Protein AF-A0A7C2F224-F1 (afdb_monomer)

Nearest PDB structures (foldseek):
  5h67-assembly1_A  TM=9.484E-01  e=2.489E-10  Bacillus subtilis subsp. subtilis str. 168
  5h68-assembly1_A  TM=9.957E-01  e=9.691E-09  Geobacillus stearothermophilus 10
  5h68-assembly1_B  TM=9.842E-01  e=1.107E-08  Geobacillus stearothermophilus 10
  5h66-assembly1_A  TM=9.635E-01  e=2.812E-08  Bacillus subtilis subsp. subtilis str. 168
  1xex-assembly1_A-2  TM=9.562E-01  e=1.024E-06  Pyrococcus furiosus

Secondary structure (DSSP, 8-state):
-EEE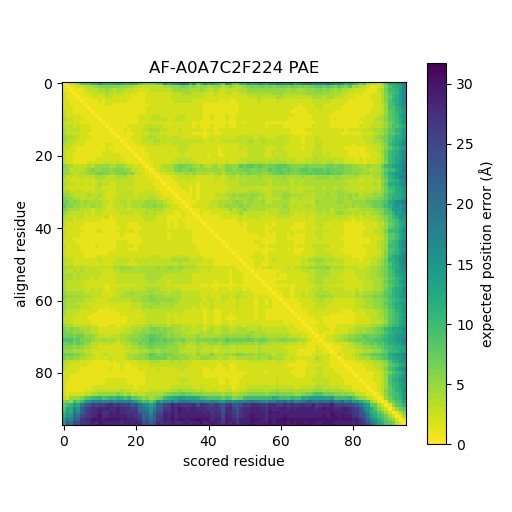EEEEEESBTTB-S-EEEE--SS------STTSSHHHHHHHHHHHTT---TTTTT-SSGGGGB----SSSPPPS--EEEEEEEE--------

Solvent-accessible surface area (backbone atoms only — not comparable to full-atom values): 5880 Å² total; per-residue (Å²): 92,76,43,71,39,35,40,39,36,26,12,37,39,82,33,66,54,80,44,77,48,77,50,72,86,86,86,87,85,88,84,79,66,90,89,75,37,68,70,53,55,57,41,46,54,45,40,66,74,64,58,80,53,24,62,83,63,77,29,92,44,68,72,53,45,26,10,77,47,57,98,91,40,79,53,48,98,50,54,48,59,48,78,43,70,42,82,44,78,75,82,83,79,73,132

Sequence (95 aa):
MFRLEKLEINGFKSFADRTTLVFGEGITGVVGPNGCGKSNVAEAISWVLGEQSAKNLRGGKMEDVIFNGTRDRKPTGMAEVVLTLVAIEDIAGRE

Structure (mmCIF, N/CA/C/O backbone):
data_AF-A0A7C2F224-F1
#
_entry.id   AF-A0A7C2F224-F1
#
loop_
_atom_site.group_PDB
_atom_site.id
_atom_site.type_symbol
_atom_site.label_atom_id
_atom_site.label_alt_id
_atom_site.label_comp_id
_atom_site.label_asym_id
_atom_site.label_entity_id
_atom_site.label_seq_id
_atom_site.pdbx_PDB_ins_code
_atom_site.Cartn_x
_atom_site.Cartn_y
_atom_site.Cartn_z
_atom_site.occupancy
_atom_site.B_iso_or_equiv
_atom_site.auth_seq_id
_atom_site.auth_comp_id
_atom_site.auth_asym_id
_atom_site.auth_atom_id
_atom_site.pdbx_PDB_model_num
ATOM 1 N N . MET A 1 1 ? 19.280 -4.886 -12.602 1.00 81.06 1 MET A N 1
ATOM 2 C CA . MET A 1 1 ? 18.579 -4.100 -11.541 1.00 81.06 1 MET A CA 1
ATOM 3 C C . MET A 1 1 ? 17.081 -4.432 -11.555 1.00 81.06 1 MET A C 1
ATOM 5 O O . MET A 1 1 ? 16.636 -4.908 -12.581 1.00 81.06 1 MET A O 1
ATOM 9 N N . PHE A 1 2 ? 16.286 -4.228 -10.494 1.00 90.38 2 PHE A N 1
ATOM 10 C CA . PHE A 1 2 ? 14.816 -4.398 -10.567 1.00 90.38 2 PHE A CA 1
ATOM 11 C C . PHE A 1 2 ? 14.095 -3.054 -10.707 1.00 90.38 2 PHE A C 1
ATOM 13 O O . PHE A 1 2 ? 14.530 -2.059 -10.128 1.00 90.38 2 PHE A O 1
ATOM 20 N N . ARG A 1 3 ? 12.968 -3.040 -11.423 1.00 91.62 3 ARG A N 1
ATOM 21 C CA . ARG A 1 3 ? 12.046 -1.900 -11.517 1.00 91.62 3 ARG A CA 1
ATOM 22 C C . ARG A 1 3 ? 10.666 -2.282 -11.009 1.00 91.62 3 ARG A C 1
ATOM 24 O O . ARG A 1 3 ? 10.192 -3.384 -11.265 1.00 91.62 3 ARG A O 1
ATOM 31 N N . LEU A 1 4 ? 10.012 -1.338 -10.341 1.00 94.25 4 LEU A N 1
ATOM 32 C CA . LEU A 1 4 ? 8.606 -1.437 -9.979 1.00 94.25 4 LEU A CA 1
ATOM 33 C C . LEU A 1 4 ? 7.723 -1.390 -11.232 1.00 94.25 4 LEU A C 1
ATOM 35 O O . LEU A 1 4 ? 7.755 -0.403 -11.958 1.00 94.25 4 LEU A O 1
ATOM 39 N N . GLU A 1 5 ? 6.937 -2.436 -11.468 1.00 95.81 5 GLU A N 1
ATOM 40 C CA . GLU A 1 5 ? 6.006 -2.505 -12.602 1.00 95.81 5 GLU A CA 1
ATOM 41 C C . GLU A 1 5 ? 4.559 -2.306 -12.154 1.00 95.81 5 GLU A C 1
ATOM 43 O O . GLU A 1 5 ? 3.797 -1.560 -12.771 1.00 95.81 5 GLU A O 1
ATOM 48 N N . LYS A 1 6 ? 4.164 -2.967 -11.063 1.00 97.88 6 LYS A N 1
ATOM 49 C CA . LYS A 1 6 ? 2.768 -3.006 -10.633 1.00 97.88 6 LYS A CA 1
ATOM 50 C C . LYS A 1 6 ? 2.651 -3.168 -9.122 1.00 97.88 6 LYS A C 1
ATOM 52 O O . LYS A 1 6 ? 3.427 -3.897 -8.506 1.00 97.88 6 LYS A O 1
ATOM 57 N N . LEU A 1 7 ? 1.646 -2.516 -8.546 1.00 98.44 7 LEU A N 1
ATOM 58 C CA . LEU A 1 7 ? 1.213 -2.695 -7.164 1.00 98.44 7 LEU A CA 1
ATOM 59 C C . LEU A 1 7 ? -0.282 -3.014 -7.158 1.00 98.44 7 LEU A C 1
ATOM 61 O O . LEU A 1 7 ? -1.091 -2.214 -7.628 1.00 98.44 7 LEU A O 1
ATOM 65 N N . GLU A 1 8 ? -0.651 -4.169 -6.623 1.00 98.62 8 GLU A N 1
ATOM 66 C CA . GLU A 1 8 ? -2.045 -4.537 -6.377 1.00 98.62 8 GLU A CA 1
ATOM 67 C C . GLU A 1 8 ? -2.322 -4.448 -4.880 1.00 98.62 8 GLU A C 1
ATOM 69 O O . GLU A 1 8 ? -1.568 -4.987 -4.075 1.00 98.62 8 GLU A O 1
ATOM 74 N N . ILE A 1 9 ? -3.392 -3.750 -4.508 1.00 98.62 9 ILE A N 1
ATOM 75 C CA . ILE A 1 9 ? -3.769 -3.487 -3.119 1.00 98.62 9 ILE A CA 1
ATOM 76 C C . ILE A 1 9 ? -5.217 -3.923 -2.923 1.00 98.62 9 ILE A C 1
ATOM 78 O O . ILE A 1 9 ? -6.084 -3.489 -3.677 1.00 98.62 9 ILE A O 1
ATOM 82 N N . ASN A 1 10 ? -5.502 -4.741 -1.913 1.00 98.31 10 ASN A N 1
ATOM 83 C CA . ASN A 1 10 ? -6.856 -5.172 -1.579 1.00 98.31 10 ASN A CA 1
ATOM 84 C C . ASN A 1 10 ? -7.044 -5.271 -0.062 1.00 98.31 10 ASN A C 1
ATOM 86 O O . ASN A 1 10 ? -6.244 -5.897 0.626 1.00 98.31 10 ASN A O 1
ATOM 90 N N . GLY A 1 11 ? -8.100 -4.660 0.471 1.00 98.00 11 GLY A N 1
ATOM 91 C CA . GLY A 1 11 ? -8.391 -4.655 1.905 1.00 98.00 11 GLY A CA 1
ATOM 92 C C . GLY A 1 11 ? -7.320 -3.988 2.776 1.00 98.00 11 GLY A C 1
ATOM 93 O O . GLY A 1 11 ? -7.341 -4.185 3.986 1.00 98.00 11 GLY A O 1
ATOM 94 N N . PHE A 1 12 ? -6.383 -3.227 2.198 1.00 98.44 12 PHE A N 1
ATOM 95 C CA . PHE A 1 12 ? -5.298 -2.573 2.933 1.00 98.44 12 PHE A CA 1
ATOM 96 C C . PHE A 1 12 ? -5.664 -1.123 3.251 1.00 98.44 12 PHE A C 1
ATOM 98 O O . PHE A 1 12 ? -5.716 -0.268 2.361 1.00 98.44 12 PHE A O 1
ATOM 105 N N . LYS A 1 13 ? -5.882 -0.815 4.530 1.00 97.56 13 LYS A N 1
ATOM 106 C CA . LYS A 1 13 ? -6.226 0.527 5.019 1.00 97.56 13 LYS A CA 1
ATOM 107 C C . LYS A 1 13 ? -7.349 1.146 4.196 1.00 97.56 13 LYS A C 1
ATOM 109 O O . LYS A 1 13 ? -8.414 0.569 4.113 1.00 97.56 13 LYS A O 1
ATOM 114 N N . SER A 1 14 ? -7.142 2.296 3.557 1.00 96.75 14 SER A N 1
ATOM 115 C CA . SER A 1 14 ? -8.173 2.964 2.748 1.00 96.75 14 SER A CA 1
ATOM 116 C C . SER A 1 14 ? -8.576 2.212 1.471 1.00 96.75 14 SER A C 1
ATOM 118 O O . SER A 1 14 ? -9.561 2.595 0.846 1.00 96.75 14 SER A O 1
ATOM 120 N N . PHE A 1 15 ? -7.830 1.188 1.048 1.00 97.12 15 PHE A N 1
ATOM 121 C CA . PHE A 1 15 ? -8.085 0.426 -0.177 1.00 97.12 15 PHE A CA 1
ATOM 122 C C . PHE A 1 15 ? -8.994 -0.758 0.110 1.00 97.12 15 PHE A C 1
ATOM 124 O O . PHE A 1 15 ? -8.548 -1.890 0.274 1.00 97.12 15 PHE A O 1
ATOM 131 N N . ALA A 1 16 ? -10.287 -0.481 0.201 1.00 96.06 16 ALA A N 1
ATOM 132 C CA . ALA A 1 16 ? -11.265 -1.501 0.529 1.00 96.06 16 ALA A CA 1
ATOM 133 C C . ALA A 1 16 ? -11.595 -2.430 -0.658 1.00 96.06 16 ALA A C 1
ATOM 135 O O . ALA A 1 16 ? -11.915 -3.596 -0.437 1.00 96.06 16 ALA A O 1
ATOM 136 N N . ASP A 1 17 ? -11.506 -1.924 -1.894 1.00 94.81 17 ASP A N 1
ATOM 137 C CA . ASP A 1 17 ? -11.558 -2.718 -3.130 1.00 94.81 17 ASP A CA 1
ATOM 138 C C . ASP A 1 17 ? -10.156 -3.008 -3.654 1.00 94.81 17 ASP A C 1
ATOM 140 O O . ASP A 1 17 ? -9.225 -2.219 -3.448 1.00 94.81 17 ASP A O 1
ATOM 144 N N . ARG A 1 18 ? -10.044 -4.086 -4.438 1.00 97.12 18 ARG A N 1
ATOM 145 C CA . ARG A 1 18 ? -8.853 -4.350 -5.241 1.00 97.12 18 ARG A CA 1
ATOM 146 C C . ARG A 1 18 ? -8.572 -3.158 -6.158 1.00 97.12 18 ARG A C 1
ATOM 148 O O . ARG A 1 18 ? -9.379 -2.807 -7.013 1.00 97.12 18 ARG A O 1
ATOM 155 N N . THR A 1 19 ? -7.399 -2.570 -5.981 1.00 97.25 19 THR A N 1
ATOM 156 C CA . THR A 1 19 ? -6.886 -1.442 -6.754 1.00 97.25 19 THR A CA 1
ATOM 157 C C . THR A 1 19 ? -5.545 -1.831 -7.356 1.00 97.25 19 THR A C 1
ATOM 159 O O . THR A 1 19 ? -4.673 -2.333 -6.649 1.00 97.25 19 THR A O 1
ATOM 162 N N . THR A 1 20 ? -5.366 -1.583 -8.651 1.00 98.00 20 THR A N 1
ATOM 163 C CA . THR A 1 20 ? -4.117 -1.865 -9.366 1.00 98.00 20 THR A CA 1
ATOM 164 C C . THR A 1 20 ? -3.478 -0.558 -9.811 1.00 98.00 20 THR A C 1
ATOM 166 O O . THR A 1 20 ? -4.103 0.235 -10.511 1.00 98.00 20 THR A O 1
ATOM 169 N N . LEU A 1 21 ? -2.224 -0.345 -9.419 1.00 96.94 21 LEU A N 1
ATOM 170 C CA . LEU A 1 21 ? -1.382 0.752 -9.886 1.00 96.94 21 LEU A CA 1
ATOM 171 C C . LEU A 1 21 ? -0.323 0.184 -10.827 1.00 96.94 21 LEU A C 1
ATOM 173 O O . LEU A 1 21 ? 0.408 -0.730 -10.446 1.00 96.94 21 LEU A O 1
ATOM 177 N N . VAL A 1 22 ? -0.245 0.726 -12.039 1.00 96.12 22 VAL A N 1
ATOM 178 C CA . VAL A 1 22 ? 0.782 0.385 -13.031 1.00 96.12 22 VAL A CA 1
ATOM 179 C C . VAL A 1 22 ? 1.789 1.526 -13.083 1.00 96.12 22 VAL A C 1
ATOM 181 O O . VAL A 1 22 ? 1.402 2.691 -13.182 1.00 96.12 22 VAL A O 1
ATOM 184 N N . PHE A 1 23 ? 3.072 1.191 -13.002 1.00 9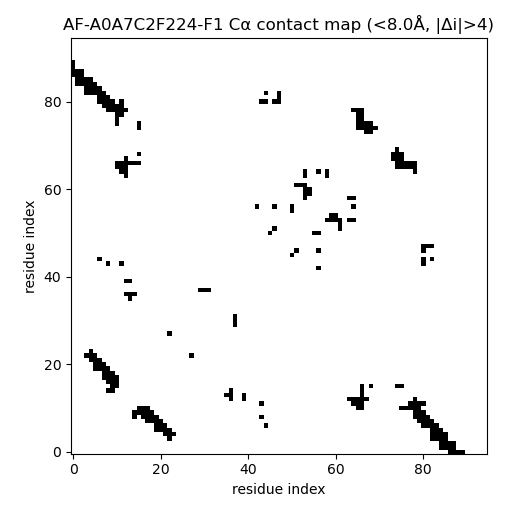4.75 23 PHE A N 1
ATOM 185 C CA . PHE A 1 23 ? 4.169 2.148 -12.980 1.00 94.75 23 PHE A CA 1
ATOM 186 C C . PHE A 1 23 ? 4.884 2.138 -14.330 1.00 94.75 23 PHE A C 1
ATOM 188 O O . PHE A 1 23 ? 5.320 1.096 -14.817 1.00 94.75 23 PHE A O 1
ATOM 195 N N . GLY A 1 24 ? 4.964 3.316 -14.949 1.00 88.00 24 GLY A N 1
ATOM 196 C CA . GLY A 1 24 ? 5.658 3.515 -16.218 1.00 88.00 24 GLY A CA 1
ATOM 197 C C . GLY A 1 24 ? 7.156 3.766 -16.046 1.00 88.00 24 GLY A C 1
ATOM 198 O O . GLY A 1 24 ? 7.710 3.715 -14.949 1.00 88.00 24 GLY A O 1
ATOM 199 N N . GLU A 1 25 ? 7.825 4.069 -17.155 1.00 87.56 25 GLU A N 1
ATOM 200 C CA . GLU A 1 25 ? 9.182 4.618 -17.120 1.00 87.56 25 GLU A CA 1
ATOM 201 C C . GLU A 1 25 ? 9.199 6.056 -16.584 1.00 87.56 25 GLU A C 1
ATOM 203 O O . GLU A 1 25 ? 8.216 6.791 -16.676 1.00 87.56 25 GLU A O 1
ATOM 208 N N . GLY A 1 26 ? 10.342 6.466 -16.032 1.00 89.25 26 GLY A N 1
ATOM 209 C CA . GLY A 1 26 ? 10.532 7.813 -15.499 1.00 89.25 26 GLY A CA 1
ATOM 210 C C . GLY A 1 26 ? 9.941 8.008 -14.101 1.00 89.25 26 GLY A C 1
ATOM 211 O O . GLY A 1 26 ? 10.086 7.157 -13.224 1.00 89.25 26 GLY A O 1
ATOM 212 N N . ILE A 1 27 ? 9.332 9.176 -13.871 1.00 92.88 27 ILE A N 1
ATOM 213 C CA . ILE A 1 27 ? 8.847 9.610 -12.553 1.00 92.88 27 ILE A CA 1
ATOM 214 C C . ILE A 1 27 ? 7.325 9.476 -12.493 1.00 92.88 27 ILE A C 1
ATOM 216 O O . ILE A 1 27 ? 6.610 10.106 -13.268 1.00 92.88 27 ILE A O 1
ATOM 220 N N . THR A 1 28 ? 6.824 8.709 -11.522 1.00 92.56 28 THR A N 1
ATOM 221 C CA . THR A 1 28 ? 5.385 8.598 -11.234 1.00 92.56 28 THR A CA 1
ATOM 222 C C . THR A 1 28 ? 5.012 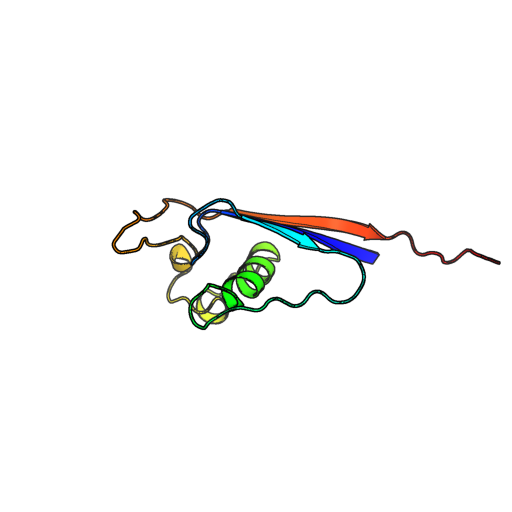9.461 -10.030 1.00 92.56 28 THR A C 1
ATOM 224 O O . THR A 1 28 ? 5.566 9.293 -8.945 1.00 92.56 28 THR A O 1
ATOM 227 N N . GLY A 1 29 ? 4.055 10.375 -10.206 1.00 94.88 29 GLY A N 1
ATOM 228 C CA . GLY A 1 29 ? 3.501 11.199 -9.128 1.00 94.88 29 GLY A CA 1
ATOM 229 C C . GLY A 1 29 ? 2.157 10.667 -8.630 1.00 94.88 29 GLY A C 1
ATOM 230 O O . GLY A 1 29 ? 1.251 10.435 -9.426 1.00 94.88 29 GLY A O 1
ATOM 231 N N . VAL A 1 30 ? 1.998 10.519 -7.312 1.00 93.62 30 VAL A N 1
ATOM 232 C CA . VAL A 1 30 ? 0.724 10.128 -6.679 1.00 93.62 30 VAL A CA 1
ATOM 233 C C . VAL A 1 30 ? 0.081 11.357 -6.032 1.00 93.62 30 VAL A C 1
ATOM 235 O O . VAL A 1 30 ? 0.585 11.878 -5.037 1.00 93.62 30 VAL A O 1
ATOM 238 N N . VAL A 1 31 ? -1.040 11.826 -6.587 1.00 95.69 31 VAL A N 1
ATOM 239 C CA . VAL A 1 31 ? -1.716 13.074 -6.181 1.00 95.69 31 VAL A CA 1
ATOM 240 C C . VAL A 1 31 ? -3.196 12.858 -5.851 1.00 95.69 31 VAL A C 1
ATOM 242 O O . VAL A 1 31 ? -3.787 11.846 -6.213 1.00 95.69 31 VAL A O 1
ATOM 245 N N . GLY A 1 32 ? -3.801 13.807 -5.131 1.00 95.31 32 GLY A N 1
ATOM 246 C CA . GLY A 1 32 ? -5.213 13.763 -4.732 1.00 95.31 32 GLY A CA 1
ATOM 247 C C . GLY A 1 32 ? -5.513 14.519 -3.425 1.00 95.31 32 GLY A C 1
ATOM 248 O O . GLY A 1 32 ? -4.580 14.915 -2.715 1.00 95.31 32 GLY A O 1
ATOM 249 N N . PRO A 1 33 ? -6.794 14.713 -3.062 1.00 96.81 33 PRO A N 1
ATOM 250 C CA . PRO A 1 33 ? -7.202 15.428 -1.847 1.00 96.81 33 PRO A CA 1
ATOM 251 C C . PRO A 1 33 ? -6.723 14.772 -0.542 1.00 96.81 33 PRO A C 1
ATOM 253 O O . PRO A 1 33 ? -6.303 13.613 -0.509 1.00 96.81 33 PRO A O 1
ATOM 256 N N . ASN A 1 34 ? -6.762 15.502 0.572 1.00 94.44 34 ASN A N 1
ATOM 257 C CA . ASN A 1 34 ? -6.427 14.930 1.880 1.00 94.44 34 ASN A CA 1
ATOM 258 C C . ASN A 1 34 ? -7.417 13.825 2.271 1.00 94.44 34 ASN A C 1
ATOM 260 O O . ASN A 1 34 ? -8.605 13.919 1.989 1.00 94.44 34 ASN A O 1
ATOM 264 N N . GLY A 1 35 ? -6.906 12.753 2.882 1.00 90.31 35 GLY A N 1
ATOM 265 C CA . GLY A 1 35 ? -7.718 11.601 3.285 1.00 90.31 35 GLY A CA 1
ATOM 266 C C . GLY A 1 35 ? -8.032 10.583 2.181 1.00 90.31 35 GLY A C 1
ATOM 267 O O . GLY A 1 35 ? -8.555 9.524 2.502 1.00 90.31 35 GLY A O 1
ATOM 268 N N . CYS A 1 36 ? -7.659 10.812 0.913 1.00 91.69 36 CYS A N 1
ATOM 269 C CA . CYS A 1 36 ? -7.969 9.867 -0.175 1.00 91.69 36 CYS A CA 1
ATOM 270 C C . CYS A 1 36 ? -7.074 8.610 -0.236 1.00 91.69 36 CYS A C 1
ATOM 272 O O . CYS A 1 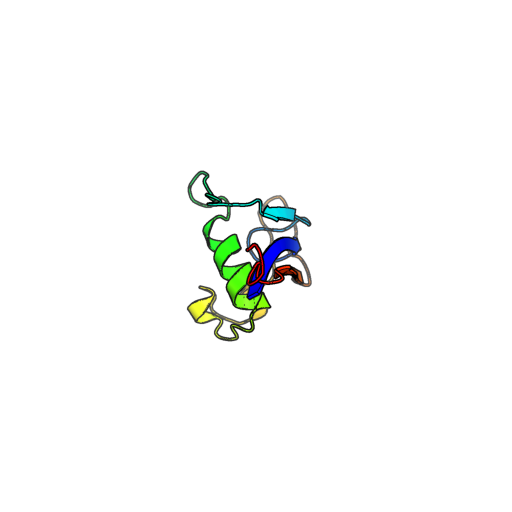36 ? -7.211 7.809 -1.153 1.00 91.69 36 CYS A O 1
ATOM 274 N N . GLY A 1 37 ? -6.138 8.436 0.705 1.00 93.44 37 GLY A N 1
ATOM 275 C CA . GLY A 1 37 ? -5.295 7.235 0.774 1.00 93.44 37 GLY A CA 1
ATOM 276 C C . GLY A 1 37 ? -3.921 7.324 0.099 1.00 93.44 37 GLY A C 1
ATOM 277 O O . GLY A 1 37 ? -3.215 6.324 0.067 1.00 93.44 37 GLY A O 1
ATOM 278 N N . LYS A 1 38 ? -3.478 8.501 -0.371 1.00 96.56 38 LYS A N 1
ATOM 279 C CA . LYS A 1 38 ? -2.157 8.675 -1.030 1.00 96.56 38 LYS A CA 1
ATOM 280 C C . LYS A 1 38 ? -0.995 8.060 -0.248 1.00 96.56 38 LYS A C 1
ATOM 282 O O . LYS A 1 38 ? -0.2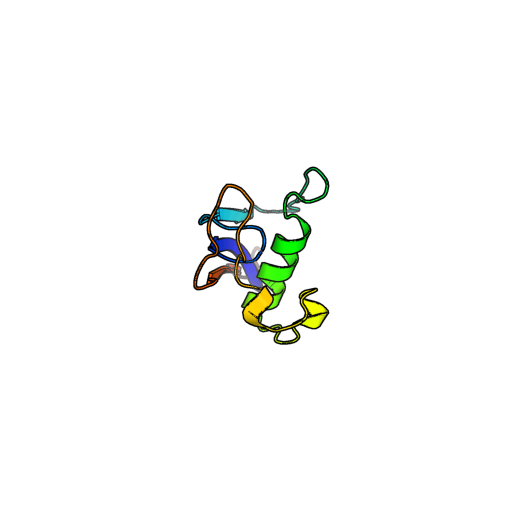45 7.250 -0.773 1.00 96.56 38 LYS A O 1
ATOM 287 N N . SER A 1 39 ? -0.856 8.420 1.028 1.00 97.00 39 SER A N 1
ATOM 288 C CA . SER A 1 39 ? 0.227 7.905 1.869 1.00 97.00 39 SER A CA 1
ATOM 289 C C . SER A 1 39 ? 0.109 6.399 2.129 1.00 97.00 39 SER A C 1
ATOM 291 O O . SER A 1 39 ? 1.117 5.760 2.402 1.00 97.00 39 SER A O 1
ATOM 293 N N . ASN A 1 40 ? -1.091 5.823 2.001 1.00 97.56 40 ASN A N 1
ATOM 294 C CA . ASN A 1 40 ? -1.292 4.386 2.165 1.00 97.56 40 ASN A CA 1
ATOM 295 C C . ASN A 1 40 ? -0.731 3.601 0.967 1.00 97.56 40 ASN A C 1
ATOM 297 O O . ASN A 1 40 ? -0.427 2.427 1.128 1.00 97.56 40 ASN A O 1
ATOM 301 N N . VAL A 1 41 ? -0.524 4.233 -0.200 1.00 97.62 41 VAL A N 1
ATOM 302 C CA . VAL A 1 41 ? 0.225 3.624 -1.318 1.00 97.62 41 VAL A CA 1
ATOM 303 C C . VAL A 1 41 ? 1.679 3.383 -0.914 1.00 97.62 41 VAL A C 1
ATOM 305 O O . VAL A 1 41 ? 2.194 2.285 -1.091 1.00 97.62 41 VAL A O 1
ATOM 308 N N . ALA A 1 42 ? 2.331 4.392 -0.328 1.00 96.31 42 ALA A N 1
ATOM 309 C CA . ALA A 1 42 ? 3.710 4.266 0.139 1.00 96.31 42 ALA A CA 1
ATOM 310 C C . ALA A 1 42 ? 3.828 3.216 1.255 1.00 96.31 42 ALA A C 1
ATOM 312 O O . ALA A 1 42 ? 4.737 2.394 1.237 1.00 96.31 42 ALA A O 1
ATOM 313 N N . GLU A 1 43 ? 2.872 3.187 2.185 1.00 97.69 43 GLU A N 1
ATOM 314 C CA . GLU A 1 43 ? 2.851 2.173 3.243 1.00 97.69 43 GLU A CA 1
ATOM 315 C C . GLU A 1 43 ? 2.581 0.763 2.727 1.00 97.69 43 GLU A C 1
ATOM 317 O O . GLU A 1 43 ? 3.159 -0.175 3.260 1.00 97.69 43 GLU A O 1
ATOM 322 N N . ALA A 1 44 ? 1.743 0.597 1.700 1.00 98.31 44 ALA A N 1
ATOM 323 C CA . ALA A 1 44 ? 1.534 -0.700 1.062 1.00 98.31 44 ALA A CA 1
ATOM 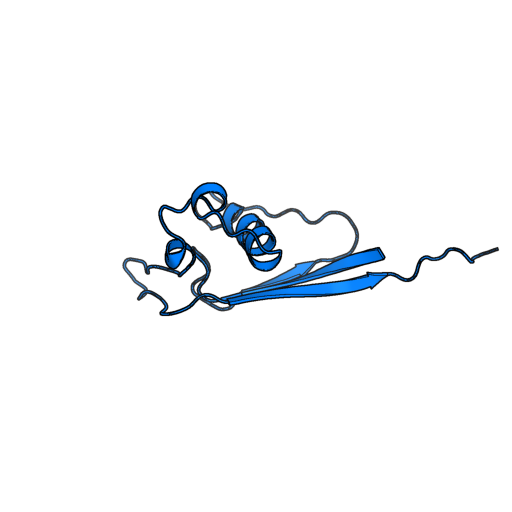324 C C . ALA A 1 44 ? 2.852 -1.230 0.476 1.00 98.31 44 ALA A C 1
ATOM 326 O O . ALA A 1 44 ? 3.188 -2.392 0.687 1.00 98.31 44 ALA A O 1
ATOM 327 N N . ILE A 1 45 ? 3.632 -0.359 -0.182 1.00 97.62 45 ILE A N 1
ATOM 328 C CA . ILE A 1 45 ? 4.968 -0.686 -0.704 1.00 97.62 45 ILE A CA 1
ATOM 329 C C . ILE A 1 45 ? 5.931 -1.054 0.433 1.00 97.62 45 ILE A C 1
ATOM 331 O O . ILE A 1 45 ? 6.619 -2.066 0.347 1.00 97.62 45 ILE A O 1
ATOM 335 N N . SER A 1 46 ? 5.987 -0.279 1.518 1.00 97.62 46 SER A N 1
ATOM 336 C CA . SER A 1 46 ? 6.846 -0.618 2.662 1.00 97.62 46 SER A CA 1
ATOM 337 C C . SER A 1 46 ? 6.438 -1.937 3.324 1.00 97.62 46 SER A C 1
ATOM 339 O O . SER A 1 46 ? 7.299 -2.744 3.663 1.00 97.62 46 SER A O 1
ATOM 341 N N . TRP A 1 47 ? 5.134 -2.179 3.476 1.00 98.31 47 TRP A N 1
ATOM 342 C CA . TRP A 1 47 ? 4.603 -3.385 4.109 1.00 98.31 47 TRP A CA 1
ATOM 343 C C . TRP A 1 47 ? 4.910 -4.645 3.299 1.00 98.31 47 TRP A C 1
ATOM 345 O O . TRP A 1 47 ? 5.433 -5.609 3.852 1.00 98.31 47 TRP A O 1
ATOM 355 N N . VAL A 1 48 ? 4.679 -4.626 1.980 1.00 98.12 48 VAL A N 1
ATOM 356 C CA . VAL A 1 48 ? 4.989 -5.775 1.108 1.00 98.12 48 VAL A CA 1
ATOM 357 C C . VAL A 1 48 ? 6.493 -6.043 0.995 1.00 98.12 48 VAL A C 1
ATOM 359 O O . VAL A 1 48 ? 6.900 -7.181 0.782 1.00 98.12 48 VAL A O 1
ATOM 362 N N . LEU A 1 49 ? 7.332 -5.023 1.200 1.00 97.25 49 LEU A N 1
ATOM 363 C CA . LEU A 1 49 ? 8.788 -5.172 1.297 1.00 97.25 49 LEU A CA 1
ATOM 364 C C . LEU A 1 49 ? 9.268 -5.644 2.683 1.00 97.25 49 LEU A C 1
ATOM 366 O O . LEU A 1 49 ? 10.471 -5.813 2.880 1.00 97.25 49 LEU A O 1
ATOM 370 N N . GLY A 1 50 ? 8.353 -5.894 3.624 1.00 97.25 50 GLY A N 1
ATOM 371 C CA . GLY A 1 50 ? 8.652 -6.530 4.906 1.00 97.25 50 GLY A CA 1
ATOM 372 C C . GLY A 1 50 ? 8.681 -5.597 6.114 1.00 97.25 50 GLY A C 1
ATOM 373 O O . GLY A 1 50 ? 9.204 -5.994 7.151 1.00 97.25 50 GLY A O 1
ATOM 374 N N . GLU A 1 51 ? 8.132 -4.383 6.031 1.00 97.81 51 GLU A N 1
ATOM 375 C CA . GLU A 1 51 ? 7.922 -3.559 7.228 1.00 97.81 51 GLU A CA 1
ATOM 376 C C . GLU A 1 51 ? 6.951 -4.257 8.200 1.00 97.81 51 GLU A C 1
ATOM 378 O O . GLU A 1 51 ? 5.811 -4.559 7.848 1.00 97.81 51 GLU A O 1
ATOM 383 N N . GLN A 1 52 ? 7.395 -4.491 9.437 1.00 95.25 52 GLN A N 1
ATOM 384 C CA . GLN A 1 52 ? 6.639 -5.199 10.484 1.00 95.25 52 GLN A CA 1
ATOM 385 C C . GLN A 1 52 ? 6.219 -4.285 11.647 1.00 95.25 52 GLN A C 1
ATOM 387 O O . GLN A 1 52 ? 5.442 -4.682 12.515 1.00 95.25 52 GLN A O 1
ATOM 392 N N . SER A 1 53 ? 6.716 -3.049 11.693 1.00 97.44 53 SER A N 1
ATOM 393 C CA . SER A 1 53 ? 6.345 -2.067 12.704 1.00 97.44 53 SER A CA 1
ATOM 394 C C . SER A 1 53 ? 5.012 -1.418 12.346 1.00 97.44 53 SER A C 1
ATOM 396 O O . SER A 1 53 ? 4.931 -0.555 11.467 1.00 97.44 53 SER A O 1
ATOM 398 N N . ALA A 1 54 ? 3.963 -1.755 13.102 1.00 96.56 54 ALA A N 1
ATOM 399 C CA . ALA A 1 54 ? 2.666 -1.084 13.001 1.00 96.56 54 ALA A CA 1
ATOM 400 C C . ALA A 1 54 ? 2.802 0.444 13.128 1.00 96.56 54 ALA A C 1
ATOM 402 O O . ALA A 1 54 ? 2.163 1.185 12.387 1.00 96.56 54 ALA A O 1
ATOM 403 N N . LYS A 1 55 ? 3.707 0.921 13.995 1.00 96.94 55 LYS A N 1
ATOM 404 C CA . LYS A 1 55 ? 3.986 2.350 14.183 1.00 96.94 55 LYS A CA 1
ATOM 405 C C . LYS A 1 55 ? 4.550 3.010 12.921 1.00 96.94 55 LYS A C 1
ATOM 407 O O . LYS A 1 55 ? 4.145 4.125 12.598 1.00 96.94 55 LYS A O 1
ATOM 412 N N . ASN A 1 56 ? 5.465 2.347 12.209 1.00 96.50 56 ASN A N 1
ATOM 413 C CA . ASN A 1 56 ? 6.026 2.875 10.956 1.00 96.50 56 ASN A CA 1
ATOM 414 C C . ASN A 1 56 ? 4.962 2.916 9.857 1.00 96.50 56 ASN A C 1
ATOM 416 O O . ASN A 1 56 ? 4.917 3.850 9.062 1.00 96.50 56 ASN A O 1
ATOM 420 N N . LEU A 1 57 ? 4.040 1.956 9.893 1.00 97.25 57 LEU A N 1
ATOM 421 C CA . LEU A 1 57 ? 2.815 1.947 9.105 1.00 97.25 57 LEU A CA 1
ATOM 422 C C . LEU A 1 57 ? 1.706 2.784 9.759 1.00 97.25 57 LEU A C 1
ATOM 424 O O . LEU A 1 57 ? 0.541 2.516 9.510 1.00 97.25 57 LEU A O 1
ATOM 428 N N . ARG A 1 58 ? 2.000 3.752 10.633 1.00 96.06 58 ARG A N 1
ATOM 429 C CA . ARG A 1 58 ? 1.015 4.686 11.222 1.00 96.06 58 ARG A CA 1
ATOM 430 C C . ARG A 1 58 ? -0.258 4.020 11.790 1.00 96.06 58 ARG A C 1
ATOM 432 O O . ARG A 1 58 ? -1.337 4.607 11.744 1.00 96.06 58 ARG A O 1
ATOM 439 N N . GLY A 1 59 ? -0.128 2.802 12.304 1.00 95.62 59 GLY A N 1
ATOM 440 C CA . GLY A 1 59 ? -1.144 2.045 13.031 1.00 95.62 59 GLY A CA 1
ATOM 441 C C . GLY A 1 59 ? -0.740 1.842 14.493 1.00 95.62 59 GLY A C 1
ATOM 442 O O . GLY A 1 59 ? 0.412 2.065 14.872 1.00 95.62 59 GLY A O 1
ATOM 443 N N . GLY A 1 60 ? -1.690 1.424 15.326 1.00 97.12 60 GLY A N 1
ATOM 444 C CA . GLY A 1 60 ? -1.446 1.048 16.720 1.00 97.12 60 GLY A CA 1
ATOM 445 C C . GLY A 1 60 ? -1.073 -0.427 16.875 1.00 97.12 60 GLY A C 1
ATOM 446 O O . GLY A 1 60 ? -0.241 -0.772 17.712 1.00 97.12 60 GLY A O 1
ATOM 447 N N . LYS A 1 61 ? -1.648 -1.293 16.039 1.00 96.88 61 LYS A N 1
ATOM 448 C CA . LYS A 1 61 ? -1.388 -2.738 15.987 1.00 96.88 61 LYS A CA 1
ATOM 449 C C . LYS A 1 61 ? -1.277 -3.212 14.542 1.00 96.88 61 LYS A C 1
ATOM 451 O O . LYS A 1 61 ? -1.740 -2.545 13.623 1.00 96.88 61 LYS A O 1
ATOM 456 N N . MET A 1 62 ? -0.669 -4.378 14.335 1.00 96.25 62 MET A N 1
ATOM 457 C CA . MET A 1 62 ? -0.435 -4.902 12.984 1.00 96.25 62 MET A CA 1
ATOM 458 C C . MET A 1 62 ? -1.748 -5.128 12.217 1.00 96.25 62 MET A C 1
ATOM 460 O O . MET A 1 62 ? -1.803 -4.894 11.019 1.00 96.25 62 MET A O 1
ATOM 464 N N . GLU A 1 63 ? -2.823 -5.493 12.917 1.00 96.31 63 GLU A N 1
ATOM 465 C CA . GLU A 1 63 ? -4.174 -5.655 12.358 1.00 96.31 63 GLU A CA 1
ATOM 466 C C . GLU A 1 63 ? -4.744 -4.366 11.742 1.00 96.31 63 GLU A C 1
ATOM 468 O O . GLU A 1 63 ? -5.621 -4.445 10.888 1.00 96.31 63 GLU A O 1
ATOM 473 N N . ASP A 1 64 ? -4.234 -3.185 12.112 1.00 96.69 64 ASP A N 1
ATOM 474 C CA . ASP A 1 64 ? -4.718 -1.897 11.590 1.00 96.69 64 ASP A CA 1
ATOM 475 C C . ASP A 1 64 ? -4.346 -1.671 10.112 1.00 96.69 64 ASP A C 1
ATOM 477 O O . ASP A 1 64 ? -4.761 -0.682 9.503 1.00 96.69 64 ASP A O 1
ATOM 481 N N . VAL A 1 65 ? -3.565 -2.573 9.505 1.00 97.69 65 VAL A N 1
ATOM 482 C CA . VAL A 1 65 ? -3.384 -2.591 8.046 1.00 97.69 65 VAL A CA 1
ATOM 483 C C . VAL A 1 65 ? -4.623 -3.088 7.316 1.00 97.69 65 VAL A C 1
ATOM 485 O O . VAL A 1 65 ? -4.762 -2.810 6.131 1.00 97.69 65 VAL A O 1
ATOM 488 N N . ILE A 1 66 ? -5.526 -3.792 7.996 1.00 98.25 66 ILE A N 1
ATOM 489 C CA . ILE A 1 66 ? -6.771 -4.291 7.418 1.00 98.25 66 ILE A CA 1
ATOM 490 C C . ILE A 1 66 ? -7.789 -3.150 7.365 1.00 98.25 66 ILE A C 1
ATOM 492 O O . ILE A 1 66 ? -7.943 -2.382 8.316 1.00 98.25 66 ILE A O 1
ATOM 496 N N . PHE A 1 67 ? -8.491 -3.011 6.241 1.00 98.19 67 PHE A N 1
ATOM 497 C CA . PHE A 1 67 ? -9.548 -2.020 6.092 1.00 98.19 67 PHE A CA 1
ATOM 498 C C . PHE A 1 67 ? -10.636 -2.243 7.143 1.00 98.19 67 PHE A C 1
ATOM 500 O O . PHE A 1 67 ? -11.374 -3.226 7.114 1.00 98.19 67 PHE A O 1
ATOM 507 N N . ASN A 1 68 ? -10.780 -1.271 8.040 1.00 96.62 68 ASN A N 1
ATOM 508 C CA . ASN A 1 68 ? -11.673 -1.372 9.190 1.00 96.62 68 ASN A CA 1
ATOM 509 C C . ASN A 1 68 ? -13.083 -0.799 8.935 1.00 96.62 68 ASN A C 1
ATOM 511 O O . ASN A 1 68 ? -13.809 -0.472 9.871 1.00 96.62 68 ASN A O 1
ATOM 515 N N . GLY A 1 69 ? -13.481 -0.657 7.669 1.00 95.50 69 GLY A N 1
ATOM 516 C CA . GLY A 1 69 ? -14.807 -0.168 7.300 1.00 95.50 69 GLY A CA 1
ATOM 517 C C . GLY A 1 69 ? -14.945 1.357 7.278 1.00 95.50 69 GLY A C 1
ATOM 518 O O . GLY A 1 69 ? -14.063 2.119 7.672 1.00 95.50 69 GL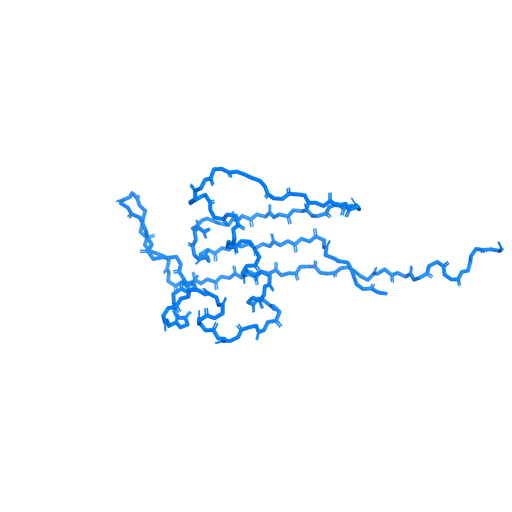Y A O 1
ATOM 519 N N . THR A 1 70 ? -16.095 1.801 6.787 1.00 94.25 70 THR A N 1
ATOM 520 C CA . THR A 1 70 ? -16.603 3.175 6.846 1.00 94.25 70 THR A CA 1
ATOM 521 C C . THR A 1 70 ? -18.087 3.134 7.222 1.00 94.25 70 THR A C 1
ATOM 523 O O . THR A 1 70 ? -18.644 2.067 7.477 1.00 94.25 70 THR A O 1
ATOM 526 N N . ARG A 1 71 ? -18.765 4.289 7.228 1.00 94.62 71 ARG A N 1
ATOM 527 C CA . ARG A 1 71 ? -20.221 4.361 7.429 1.00 94.62 71 ARG A CA 1
ATOM 528 C C . ARG A 1 71 ? -21.000 3.493 6.431 1.00 94.62 71 ARG A C 1
ATOM 530 O O . ARG A 1 71 ? -21.959 2.838 6.823 1.00 94.62 71 ARG A O 1
ATOM 537 N N . ASP A 1 72 ? -20.569 3.487 5.173 1.00 94.19 72 ASP A N 1
ATOM 538 C CA . ASP A 1 72 ? -21.304 2.858 4.069 1.00 94.19 72 ASP A CA 1
ATOM 539 C C . ASP A 1 72 ? -20.708 1.507 3.654 1.00 94.19 72 ASP A C 1
ATOM 541 O O . ASP A 1 72 ? -21.255 0.812 2.798 1.00 94.19 72 ASP A O 1
ATOM 545 N N . ARG A 1 73 ? -19.577 1.112 4.251 1.00 94.31 73 ARG A N 1
ATOM 546 C CA . ARG A 1 73 ? -18.833 -0.076 3.841 1.00 94.31 73 ARG A CA 1
ATOM 547 C C . ARG A 1 73 ? -18.320 -0.877 5.028 1.00 94.31 73 ARG A C 1
ATOM 549 O O . ARG A 1 73 ? -17.665 -0.345 5.914 1.00 94.31 73 ARG A O 1
ATOM 556 N N . LYS A 1 74 ? -18.572 -2.184 5.016 1.00 96.25 74 LYS A N 1
ATOM 557 C CA . LYS A 1 74 ? -18.135 -3.095 6.084 1.00 96.25 74 LYS A CA 1
ATOM 558 C C . LYS A 1 74 ? -16.609 -3.298 6.079 1.00 96.25 74 LYS A C 1
ATOM 560 O O . LYS A 1 74 ? -16.018 -3.229 5.001 1.00 96.25 74 LYS A O 1
ATOM 565 N N . PRO A 1 75 ? -15.991 -3.588 7.240 1.00 96.44 75 PRO A N 1
ATOM 566 C CA . PRO A 1 75 ? -14.588 -3.997 7.322 1.00 96.44 75 PRO A CA 1
ATOM 567 C C . PRO A 1 75 ? -14.271 -5.203 6.432 1.00 96.44 75 PRO A C 1
ATOM 569 O O . PRO A 1 75 ? -15.139 -6.054 6.210 1.00 96.44 75 PRO A O 1
ATOM 572 N N . THR A 1 76 ? -13.027 -5.307 5.964 1.00 94.19 76 THR A N 1
ATOM 573 C CA . THR A 1 76 ? -12.511 -6.561 5.402 1.00 94.19 76 THR A CA 1
ATOM 574 C C . THR A 1 76 ? -11.956 -7.450 6.515 1.00 94.19 76 THR A C 1
ATOM 576 O O . THR A 1 76 ? -11.582 -6.979 7.583 1.00 94.19 76 THR A O 1
ATOM 579 N N . GLY A 1 77 ? -11.922 -8.765 6.281 1.00 96.06 77 GLY A N 1
ATOM 580 C CA . GLY A 1 77 ? -11.297 -9.727 7.201 1.00 96.06 77 GLY A CA 1
ATOM 581 C C . GLY A 1 77 ? -9.806 -9.960 6.936 1.00 96.06 77 GLY A C 1
ATOM 582 O O . GLY A 1 77 ? -9.166 -10.710 7.663 1.00 96.06 77 GLY A O 1
ATOM 583 N N . MET A 1 78 ? -9.265 -9.362 5.872 1.00 97.19 78 MET A N 1
ATOM 584 C CA . MET A 1 78 ? -7.875 -9.513 5.450 1.00 97.19 78 MET A CA 1
ATOM 585 C C . MET A 1 78 ? -7.406 -8.302 4.637 1.00 97.19 78 MET A C 1
ATOM 587 O O . MET A 1 78 ? -8.227 -7.544 4.108 1.00 97.19 78 MET A O 1
ATOM 591 N N . ALA A 1 79 ? -6.086 -8.180 4.511 1.00 98.00 79 ALA A N 1
ATOM 592 C CA . ALA A 1 79 ? -5.405 -7.279 3.594 1.00 98.00 79 ALA A CA 1
ATOM 593 C C . ALA A 1 79 ? -4.404 -8.074 2.749 1.00 98.00 79 ALA A C 1
ATOM 595 O O . ALA A 1 79 ? -3.752 -8.990 3.248 1.00 98.00 79 ALA A O 1
ATOM 596 N N . GLU A 1 80 ? -4.271 -7.704 1.484 1.00 98.19 80 GLU A N 1
ATOM 597 C CA . GLU A 1 80 ? -3.312 -8.257 0.537 1.00 98.19 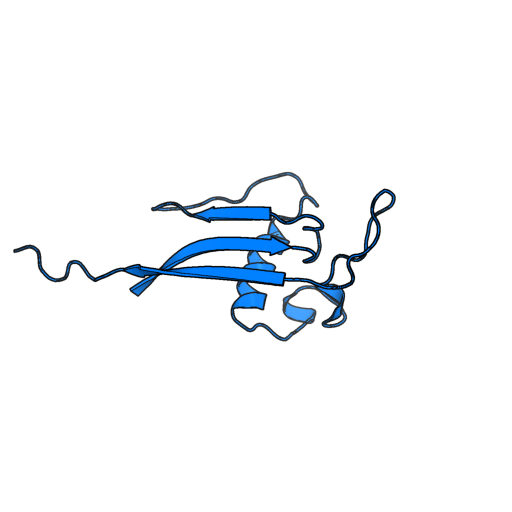80 GLU A CA 1
ATOM 598 C C . GLU A 1 80 ? -2.665 -7.100 -0.223 1.00 98.19 80 GLU A C 1
ATOM 600 O O . GLU A 1 80 ? -3.347 -6.192 -0.708 1.00 98.19 80 GLU A O 1
ATOM 605 N N . VAL A 1 81 ? -1.339 -7.138 -0.325 1.00 98.62 81 VAL A N 1
ATOM 606 C CA . VAL A 1 81 ? -0.573 -6.260 -1.205 1.00 98.62 81 VAL A CA 1
ATOM 607 C C . VAL A 1 81 ? 0.376 -7.129 -2.012 1.00 98.62 81 VAL A C 1
ATOM 609 O O . VAL A 1 81 ? 1.122 -7.922 -1.444 1.00 98.62 81 VAL A O 1
ATOM 612 N N . VAL A 1 82 ? 0.355 -6.971 -3.332 1.00 98.56 82 VAL A N 1
ATOM 613 C CA . VAL A 1 82 ? 1.239 -7.689 -4.254 1.00 98.56 82 VAL A CA 1
ATOM 614 C C . VAL A 1 82 ? 2.085 -6.678 -5.012 1.00 98.56 82 VAL A C 1
ATOM 616 O O . VAL A 1 82 ? 1.559 -5.789 -5.684 1.00 98.56 82 VAL A O 1
ATOM 619 N N . LEU A 1 83 ? 3.405 -6.827 -4.911 1.00 98.25 83 LEU A N 1
ATOM 620 C CA . LEU A 1 83 ? 4.386 -6.032 -5.641 1.00 98.25 83 LEU A CA 1
ATOM 621 C C . LEU A 1 83 ? 4.940 -6.854 -6.801 1.00 98.25 83 LEU A C 1
ATOM 623 O O . LEU A 1 83 ? 5.498 -7.927 -6.587 1.00 98.25 83 LEU A O 1
ATOM 627 N N . THR A 1 84 ? 4.811 -6.350 -8.025 1.00 98.00 84 THR A N 1
ATOM 628 C CA . THR A 1 84 ? 5.471 -6.938 -9.196 1.00 98.00 84 THR A CA 1
ATOM 629 C C . THR A 1 84 ? 6.706 -6.119 -9.539 1.00 98.00 84 THR A C 1
ATOM 631 O O . THR A 1 84 ? 6.619 -4.911 -9.788 1.00 98.00 84 THR A O 1
ATOM 634 N N . LEU A 1 85 ? 7.857 -6.789 -9.540 1.00 95.44 85 LEU A N 1
ATOM 635 C CA . LEU A 1 85 ? 9.142 -6.231 -9.933 1.00 95.44 85 LEU A CA 1
ATOM 636 C C . LEU A 1 85 ? 9.611 -6.916 -11.214 1.00 95.44 85 LEU A C 1
ATOM 638 O O . LEU A 1 85 ? 9.577 -8.141 -11.305 1.00 95.44 85 LEU A O 1
ATOM 642 N N . VAL A 1 86 ? 10.096 -6.132 -12.172 1.00 94.25 86 VAL A N 1
ATOM 643 C CA . VAL A 1 86 ? 10.693 -6.648 -13.408 1.00 94.25 86 VAL A CA 1
ATOM 644 C C . VAL A 1 86 ? 12.202 -6.492 -13.367 1.00 94.25 86 VAL A C 1
ATOM 646 O O . VAL A 1 86 ? 12.717 -5.464 -12.918 1.00 94.25 86 VAL A O 1
ATOM 649 N N . ALA A 1 87 ? 12.916 -7.520 -13.817 1.00 91.38 87 ALA A N 1
ATOM 650 C CA . ALA A 1 87 ? 14.353 -7.437 -14.009 1.00 91.38 87 ALA A CA 1
ATOM 651 C C . ALA A 1 87 ? 14.650 -6.519 -15.203 1.00 91.38 87 ALA A C 1
ATOM 653 O O . ALA A 1 87 ? 14.108 -6.688 -16.290 1.00 91.38 87 ALA A O 1
ATOM 654 N N . ILE A 1 88 ? 15.511 -5.537 -14.976 1.00 86.06 88 ILE A N 1
ATOM 655 C CA . ILE A 1 88 ? 16.159 -4.734 -16.001 1.00 86.06 88 ILE A CA 1
ATOM 656 C C . ILE A 1 88 ? 17.511 -5.393 -16.260 1.00 86.06 88 ILE A C 1
ATOM 658 O O . ILE A 1 88 ? 18.354 -5.454 -15.353 1.00 86.06 88 ILE A O 1
ATOM 662 N N . GLU A 1 89 ? 17.695 -5.894 -17.477 1.00 80.19 89 GLU A N 1
ATOM 663 C CA . GLU A 1 89 ? 19.010 -6.261 -17.991 1.00 80.19 89 GLU A CA 1
ATOM 664 C C . GLU A 1 89 ? 19.790 -4.971 -18.250 1.00 80.19 89 GLU A C 1
ATOM 666 O O . GLU A 1 89 ? 19.307 -4.068 -18.938 1.00 80.19 89 GLU A O 1
ATOM 671 N N . ASP A 1 90 ? 20.971 -4.845 -17.645 1.00 62.03 90 ASP A N 1
ATOM 672 C CA . ASP A 1 90 ? 21.841 -3.705 -17.903 1.00 62.03 90 ASP A CA 1
ATOM 673 C C . ASP A 1 90 ? 22.214 -3.709 -19.391 1.00 62.03 90 ASP A C 1
ATOM 675 O O . ASP A 1 90 ? 22.798 -4.670 -19.891 1.00 62.03 90 ASP A O 1
ATOM 679 N N . ILE A 1 91 ? 21.941 -2.609 -20.100 1.00 57.91 91 ILE A N 1
ATOM 680 C CA . ILE A 1 91 ? 22.522 -2.329 -21.424 1.00 57.91 91 ILE A CA 1
ATOM 681 C C . ILE A 1 91 ? 24.001 -1.942 -21.225 1.00 57.91 91 ILE A C 1
ATOM 683 O O . ILE A 1 91 ? 24.461 -0.883 -21.640 1.00 57.91 91 ILE A O 1
ATOM 687 N N . ALA A 1 92 ? 24.766 -2.792 -20.544 1.00 50.41 92 ALA A N 1
ATOM 688 C CA . ALA A 1 92 ? 26.218 -2.766 -20.538 1.00 50.41 92 ALA A CA 1
ATOM 689 C C . ALA A 1 92 ? 26.689 -3.568 -21.760 1.00 50.41 92 ALA A C 1
ATOM 691 O O . ALA A 1 92 ? 27.168 -4.691 -21.639 1.00 50.41 92 ALA A O 1
ATOM 692 N N . GLY A 1 93 ? 26.444 -3.034 -22.960 1.00 50.72 93 GLY A N 1
ATOM 693 C CA . GLY A 1 93 ? 26.753 -3.752 -24.200 1.00 50.72 93 GLY A CA 1
ATOM 694 C C . GLY A 1 93 ? 26.181 -3.155 -25.482 1.00 50.72 93 GLY A C 1
ATOM 695 O O . GLY A 1 93 ? 25.823 -3.9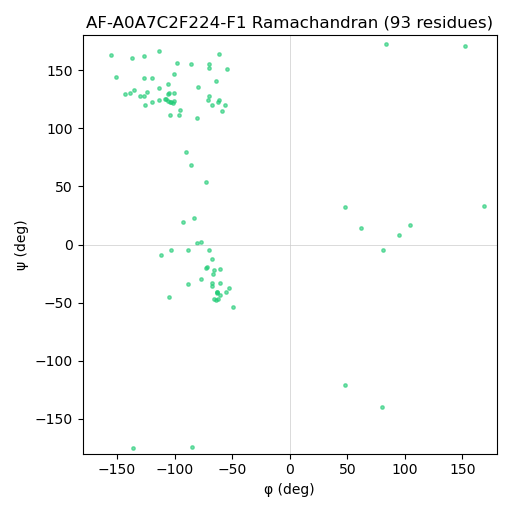06 -26.385 1.00 50.72 93 GLY A O 1
ATOM 696 N N . ARG A 1 94 ? 26.062 -1.828 -25.584 1.00 51.97 94 ARG A N 1
ATOM 697 C CA . ARG A 1 94 ? 26.018 -1.171 -26.897 1.00 51.97 94 ARG A CA 1
ATOM 698 C C . ARG A 1 94 ? 27.343 -0.437 -27.067 1.00 51.97 94 ARG A C 1
ATOM 700 O O . ARG A 1 94 ? 27.740 0.271 -26.148 1.00 51.97 94 ARG A O 1
ATOM 707 N N . GLU A 1 95 ? 27.995 -0.767 -28.178 1.00 43.31 95 GLU A N 1
ATOM 708 C CA . GLU A 1 95 ? 29.363 -0.435 -28.609 1.00 43.31 95 GLU A CA 1
ATOM 709 C C . GLU A 1 95 ? 29.855 0.972 -28.248 1.00 43.31 95 GLU A C 1
ATOM 711 O O . GLU A 1 95 ? 29.066 1.938 -28.373 1.00 43.31 95 GLU A O 1
#

pLDDT: mean 92.81, std 11.03, range [43.31, 98.62]

Radius of gyration: 15.78 Å; Cα contacts (8 Å, |Δi|>4): 149; chains: 1; bounding box: 51×25×45 Å

Mean predicted aligned error: 4.8 Å

Foldseek 3Di:
DKDWAKKWKDQFALRPHTDIDGDDPDDDDQDDDPPNCSVVVVLLVVVVVPDPDCVVVVHPHSCNRGHCADPVGHTDPDIDMDTDMDDDDPPPDDD